Protein AF-A0A835GVY8-F1 (afdb_monomer)

Secondary structure (DSSP, 8-state):
------------------------------------HHHHHHHHHT-TTSTTTTHHHHHHHHHHHHHHHHHHHHHHHHHHHHHHHHHHHHHHHHHHHHHHHTSS--HHHHHHHHHHHHHHHHHHHHHHHHHHHIIIIIHHHHHHHHHHH-----

InterPro domains:
  IPR001060 FCH domain [PF00611] (54-128)
  IPR001060 FCH domain [SM00055] (46-134)
  IPR027267 AH/BAR domain superfamily [G3DSA:1.20.1270.60] (31-153)
  IPR027267 AH/BAR domain superfamily [SSF103657] (45-149)
  IPR031160 F-BAR domain [PS51741] (42-154)

Sequence (154 aa):
MTRVKNTRCKGKVHHVLRYFGGAVCECRTAMSHHSDEQALLTVASDSFWEPGNYKRTTRRIDDGHRLCGELQALVQERADIEKTYAKSLRGWAKKWNDLIEKGPEYGTMEAAWKGGMVEAERLSDLHLSVRDRLVNDVMAQIKNWQKDTYHKPN

Structure (mmCIF, N/CA/C/O backbone):
data_AF-A0A835GVY8-F1
#
_entry.id   AF-A0A835GVY8-F1
#
loop_
_atom_site.group_PDB
_atom_site.id
_atom_site.type_symbol
_atom_site.label_atom_id
_atom_site.label_alt_id
_atom_site.label_comp_id
_atom_site.label_asym_id
_atom_site.label_entity_id
_atom_site.label_seq_id
_atom_site.pdbx_PDB_ins_code
_atom_site.Cartn_x
_atom_site.Cartn_y
_atom_site.Cartn_z
_atom_site.occupancy
_atom_site.B_iso_or_equiv
_atom_site.auth_seq_id
_atom_site.auth_comp_id
_atom_site.auth_asym_id
_atom_site.auth_atom_id
_atom_site.pdbx_PDB_model_num
ATOM 1 N N . MET A 1 1 ? -18.651 60.083 27.912 1.00 41.75 1 MET A N 1
ATOM 2 C CA . MET A 1 1 ? -17.640 60.163 26.836 1.00 41.75 1 MET A CA 1
ATOM 3 C C . MET A 1 1 ? -16.919 58.834 26.731 1.00 41.75 1 MET A C 1
ATOM 5 O O . MET A 1 1 ? -16.171 58.436 27.611 1.00 41.75 1 MET A O 1
ATOM 9 N N . THR A 1 2 ? -17.264 58.131 25.667 1.00 39.31 2 THR A N 1
ATOM 10 C CA . THR A 1 2 ? -16.715 56.884 25.149 1.00 39.31 2 THR A CA 1
ATOM 11 C C . THR A 1 2 ? -15.239 57.032 24.780 1.00 39.31 2 THR A C 1
ATOM 13 O O . THR A 1 2 ? -14.863 57.961 24.070 1.00 39.31 2 THR A O 1
ATOM 16 N N . ARG A 1 3 ? -14.396 56.073 25.180 1.00 33.38 3 ARG A N 1
ATOM 17 C CA . ARG A 1 3 ? -13.123 55.822 24.492 1.00 33.38 3 ARG A CA 1
ATOM 18 C C . ARG A 1 3 ? -12.888 54.320 24.399 1.00 33.38 3 ARG A C 1
ATOM 20 O O . ARG A 1 3 ? -12.320 53.687 25.283 1.00 33.38 3 ARG A O 1
ATOM 27 N N . VAL A 1 4 ? -13.413 53.773 23.308 1.00 38.09 4 VAL A N 1
ATOM 28 C CA . VAL A 1 4 ? -13.187 52.414 22.816 1.00 38.09 4 VAL A CA 1
ATOM 29 C C . VAL A 1 4 ? -11.677 52.182 22.725 1.00 38.09 4 VAL A C 1
ATOM 31 O O . VAL A 1 4 ? -10.978 52.889 21.997 1.00 38.09 4 VAL A O 1
ATOM 34 N N . LYS A 1 5 ? -11.153 51.214 23.482 1.00 38.88 5 LYS A N 1
ATOM 35 C CA . LYS A 1 5 ? -9.787 50.724 23.283 1.00 38.88 5 LYS A CA 1
ATOM 36 C C . LYS A 1 5 ? -9.797 49.844 22.036 1.00 38.88 5 LYS A C 1
ATOM 38 O O . LYS A 1 5 ? -10.397 48.778 22.020 1.00 38.88 5 LYS A O 1
ATOM 43 N N . ASN A 1 6 ? -9.156 50.347 20.989 1.00 34.00 6 ASN A N 1
ATOM 44 C CA . ASN A 1 6 ? -8.941 49.677 19.717 1.00 34.00 6 ASN A CA 1
ATOM 45 C C . ASN A 1 6 ? -7.965 48.502 19.909 1.00 34.00 6 ASN A C 1
ATOM 47 O O . ASN A 1 6 ? -6.749 48.675 19.825 1.00 34.00 6 ASN A O 1
ATOM 51 N N . THR A 1 7 ? -8.477 47.311 20.213 1.00 35.34 7 THR A N 1
ATOM 52 C CA . THR A 1 7 ? -7.697 46.074 20.147 1.00 35.34 7 THR A CA 1
ATOM 53 C C . THR A 1 7 ? -7.744 45.551 18.717 1.00 35.34 7 THR A C 1
ATOM 55 O O . THR A 1 7 ? -8.680 44.888 18.280 1.00 35.34 7 THR A O 1
ATOM 58 N N . ARG A 1 8 ? -6.692 45.859 17.957 1.00 33.16 8 ARG A N 1
ATOM 59 C CA . ARG A 1 8 ? -6.428 45.244 16.656 1.00 33.16 8 ARG A CA 1
ATOM 60 C C . ARG A 1 8 ? -6.103 43.763 16.872 1.00 33.16 8 ARG A C 1
ATOM 62 O O . ARG A 1 8 ? -4.936 43.397 16.992 1.00 33.16 8 ARG A O 1
ATOM 69 N N . CYS A 1 9 ? -7.119 42.904 16.901 1.00 29.94 9 CYS A N 1
ATOM 70 C CA . CYS A 1 9 ? -6.938 41.469 16.707 1.00 29.94 9 CYS A CA 1
ATOM 71 C C . CYS A 1 9 ? -6.437 41.250 15.276 1.00 29.94 9 CYS A C 1
ATOM 73 O O . CYS A 1 9 ? -7.215 41.190 14.327 1.00 29.94 9 CYS A O 1
ATOM 75 N N . LYS A 1 10 ? -5.114 41.163 15.093 1.00 33.41 10 LYS A N 1
ATOM 76 C CA . LYS A 1 10 ? -4.544 40.590 13.873 1.00 33.41 10 LYS A CA 1
ATOM 77 C C . LYS A 1 10 ? -4.850 39.095 13.903 1.00 33.41 10 LYS A C 1
ATOM 79 O O . LYS A 1 10 ? -4.095 38.318 14.480 1.00 33.41 10 LYS A O 1
ATOM 84 N N . GLY A 1 11 ? -5.982 38.713 13.315 1.00 30.25 11 GLY A N 1
ATOM 85 C CA . GLY A 1 11 ? -6.271 37.325 12.996 1.00 30.25 11 GLY A CA 1
ATOM 86 C C . GLY A 1 11 ? -5.124 36.769 12.157 1.00 30.25 11 GLY A C 1
ATOM 87 O O . GLY A 1 11 ? -4.838 37.270 11.071 1.00 30.25 11 GLY A O 1
ATOM 88 N N . LYS A 1 12 ? -4.429 35.759 12.681 1.00 34.16 12 LYS A N 1
ATOM 89 C CA . LYS A 1 12 ? -3.584 34.897 11.859 1.00 34.16 12 LYS A CA 1
ATOM 90 C C . LYS A 1 12 ? -4.535 34.049 11.027 1.00 34.16 12 LYS A C 1
ATOM 92 O O . LYS A 1 12 ? -5.061 33.051 11.507 1.00 34.16 12 LYS A O 1
ATOM 97 N N . VAL A 1 13 ? -4.784 34.478 9.795 1.00 34.94 13 VAL A N 1
ATOM 98 C CA . VAL A 1 13 ? -5.373 33.610 8.779 1.00 34.94 13 VAL A CA 1
ATOM 99 C C . VAL A 1 13 ? -4.351 32.504 8.531 1.00 34.94 13 VAL A C 1
ATOM 101 O O . VAL A 1 13 ? -3.260 32.749 8.019 1.00 34.94 13 VAL A O 1
ATOM 104 N N . HIS A 1 14 ? -4.678 31.301 8.994 1.00 31.14 14 HIS A N 1
ATOM 105 C CA . HIS A 1 14 ? -3.945 30.087 8.681 1.00 31.14 14 HIS A CA 1
ATOM 106 C C . HIS A 1 14 ? -3.973 29.890 7.163 1.00 31.14 14 HIS A C 1
ATOM 108 O O . HIS A 1 14 ? -4.992 29.504 6.599 1.00 31.14 14 HIS A O 1
ATOM 114 N N . HIS A 1 15 ? -2.849 30.146 6.497 1.00 30.91 15 HIS A N 1
ATOM 115 C CA . HIS A 1 15 ? -2.653 29.789 5.097 1.00 30.91 15 HIS A CA 1
ATOM 116 C C . HIS A 1 15 ? -2.280 28.299 5.013 1.00 30.91 15 HIS A C 1
ATOM 118 O O . HIS A 1 15 ? -1.154 27.932 4.686 1.00 30.91 15 HIS A O 1
ATOM 124 N N . VAL A 1 16 ? -3.221 27.420 5.365 1.00 38.62 16 VAL A N 1
ATOM 125 C CA . VAL A 1 16 ? -3.134 25.987 5.062 1.00 38.62 16 VAL A CA 1
ATOM 126 C C . VAL A 1 16 ? -3.595 25.821 3.622 1.00 38.62 16 VAL A C 1
ATOM 128 O O . VAL A 1 16 ? -4.779 25.667 3.376 1.00 38.62 16 VAL A O 1
ATOM 131 N N . LEU A 1 17 ? -2.661 25.958 2.680 1.00 33.97 17 LEU A N 1
ATOM 132 C CA . LEU A 1 17 ? -2.678 25.315 1.358 1.00 33.97 17 LEU A CA 1
ATOM 133 C C . LEU A 1 17 ? -1.386 25.710 0.626 1.00 33.97 17 LEU A C 1
ATOM 135 O O . LEU A 1 17 ? -1.354 26.668 -0.140 1.00 33.97 17 LEU A O 1
ATOM 139 N N . ARG A 1 18 ? -0.283 25.018 0.922 1.00 36.66 18 ARG A N 1
ATOM 140 C CA . ARG A 1 18 ? 0.923 24.983 0.074 1.00 36.66 18 ARG A CA 1
ATOM 141 C C . ARG A 1 18 ? 1.633 23.645 0.261 1.00 36.66 18 ARG A C 1
ATOM 143 O O . ARG A 1 18 ? 2.734 23.577 0.784 1.00 36.66 18 ARG A O 1
ATOM 150 N N . TYR A 1 19 ? 0.962 22.580 -0.144 1.00 38.28 19 TYR A N 1
ATOM 151 C CA . TYR A 1 19 ? 1.597 21.323 -0.523 1.00 38.28 19 TYR A CA 1
ATOM 152 C C . TYR A 1 19 ? 0.995 20.944 -1.878 1.00 38.28 19 TYR A C 1
ATOM 154 O O . TYR A 1 19 ? -0.181 21.221 -2.092 1.00 38.28 19 TYR A O 1
ATOM 162 N N . PHE A 1 20 ? 1.819 20.389 -2.771 1.00 38.84 20 PHE A N 1
ATOM 163 C CA . PHE A 1 20 ? 1.652 20.249 -4.233 1.00 38.84 20 PHE A CA 1
ATOM 164 C C . PHE A 1 20 ? 2.263 21.372 -5.088 1.00 38.84 20 PHE A C 1
ATOM 166 O O . PHE A 1 20 ? 1.601 22.020 -5.888 1.00 38.84 20 PHE A O 1
ATOM 173 N N . GLY A 1 21 ? 3.579 21.551 -4.953 1.00 38.03 21 GLY A N 1
ATOM 174 C CA . GLY A 1 21 ? 4.442 22.053 -6.027 1.00 38.03 21 GLY A CA 1
ATOM 175 C C . GLY A 1 21 ? 5.306 20.909 -6.555 1.00 38.03 21 GLY A C 1
ATOM 176 O O . GLY A 1 21 ? 6.511 20.903 -6.333 1.00 38.03 21 GLY A O 1
ATOM 177 N N . GLY A 1 22 ? 4.678 19.894 -7.151 1.00 34.03 22 GLY A N 1
ATOM 178 C CA . GLY A 1 22 ? 5.382 18.871 -7.923 1.00 34.03 22 GLY A CA 1
ATOM 179 C C . GLY A 1 22 ? 5.579 19.391 -9.341 1.00 34.03 22 GLY A C 1
ATOM 180 O O . GLY A 1 22 ? 4.629 19.899 -9.934 1.00 34.03 22 GLY A O 1
ATOM 181 N N . ALA A 1 23 ? 6.803 19.309 -9.858 1.00 40.62 23 ALA A N 1
ATOM 182 C CA . ALA A 1 23 ? 7.100 19.617 -1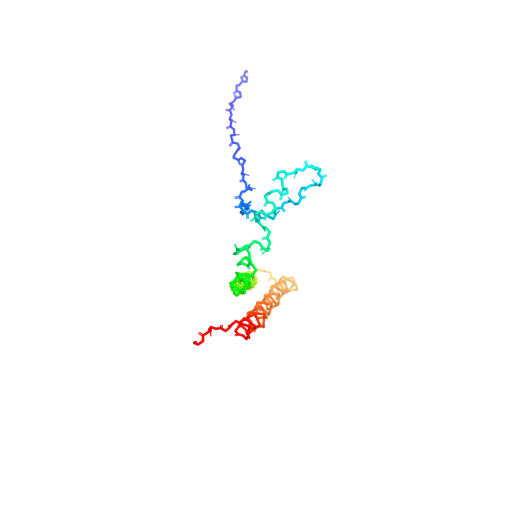1.248 1.00 40.62 23 ALA A CA 1
ATOM 183 C C . ALA A 1 23 ? 6.177 18.784 -12.146 1.00 40.62 23 ALA A C 1
ATOM 185 O O . ALA A 1 23 ? 6.257 17.556 -12.176 1.00 40.62 23 ALA A O 1
ATOM 186 N N . VAL A 1 24 ? 5.261 19.462 -12.832 1.00 38.47 24 VAL A N 1
ATOM 187 C CA . VAL A 1 24 ? 4.456 18.866 -13.889 1.00 38.47 24 VAL A CA 1
ATOM 188 C C . VAL A 1 24 ? 5.440 18.390 -14.951 1.00 38.47 24 VAL A C 1
ATOM 190 O O . VAL A 1 24 ? 6.244 19.174 -15.452 1.00 38.47 24 VAL A O 1
ATOM 193 N N . CYS A 1 25 ? 5.416 17.092 -15.249 1.00 34.16 25 CYS A N 1
ATOM 194 C CA . CYS A 1 25 ? 6.053 16.563 -16.443 1.00 34.16 25 CYS A CA 1
ATOM 195 C C . CYS A 1 25 ? 5.440 17.311 -17.629 1.00 34.16 25 CYS A C 1
ATOM 197 O O . CYS A 1 25 ? 4.247 17.175 -17.904 1.00 34.16 25 CYS A O 1
ATOM 199 N N . GLU A 1 26 ? 6.227 18.170 -18.264 1.00 34.72 26 GLU A N 1
ATOM 200 C CA . GLU A 1 26 ? 5.792 18.986 -19.387 1.00 34.72 26 GLU A CA 1
ATOM 201 C C . GLU A 1 26 ? 5.675 18.069 -20.614 1.00 34.72 26 GLU A C 1
ATOM 203 O O . GLU A 1 26 ? 6.563 17.974 -21.461 1.00 34.72 26 GLU A O 1
ATOM 208 N N . CYS A 1 27 ? 4.577 17.310 -20.680 1.00 37.00 27 CYS A N 1
ATOM 209 C CA . CYS A 1 27 ? 4.126 16.685 -21.912 1.00 37.00 27 CYS A CA 1
ATOM 210 C C . CYS A 1 27 ? 3.829 17.816 -22.896 1.00 37.00 27 CYS A C 1
ATOM 212 O O . CYS A 1 27 ? 2.776 18.444 -22.850 1.00 37.00 27 CYS A O 1
ATOM 214 N N . ARG A 1 28 ? 4.825 18.089 -23.739 1.00 40.62 28 ARG A N 1
ATOM 215 C CA . ARG A 1 28 ? 4.839 19.064 -24.825 1.00 40.62 28 ARG A CA 1
ATOM 216 C C . ARG A 1 28 ? 3.488 19.088 -25.546 1.00 40.62 28 ARG A C 1
ATOM 218 O O . ARG A 1 28 ? 3.147 18.161 -26.279 1.00 40.62 28 ARG A O 1
ATOM 225 N N . THR A 1 29 ? 2.732 20.154 -25.316 1.00 38.94 29 THR A N 1
ATOM 226 C CA . THR A 1 29 ? 1.498 20.484 -26.024 1.00 38.94 29 THR A CA 1
ATOM 227 C C . THR A 1 29 ? 1.773 20.484 -27.526 1.00 38.94 29 THR A C 1
ATOM 229 O O . THR A 1 29 ? 2.589 21.267 -28.012 1.00 38.94 29 THR A O 1
ATOM 232 N N . ALA A 1 30 ? 1.106 19.598 -28.265 1.00 49.25 30 ALA A N 1
ATOM 233 C CA . ALA A 1 30 ? 1.023 19.687 -29.714 1.00 49.25 30 ALA A CA 1
ATOM 234 C C . ALA A 1 30 ? 0.260 20.975 -30.058 1.00 49.25 30 ALA A C 1
ATOM 236 O O . ALA A 1 30 ? -0.944 21.073 -29.828 1.00 49.25 30 ALA A O 1
ATOM 237 N N . MET A 1 31 ? 0.983 21.985 -30.535 1.00 43.56 31 MET A N 1
ATOM 238 C CA . MET A 1 31 ? 0.405 23.233 -31.020 1.00 43.56 31 MET A CA 1
ATOM 239 C C . MET A 1 31 ? 0.042 23.091 -32.501 1.00 43.56 31 MET A C 1
ATOM 241 O O . MET A 1 31 ? 0.751 22.468 -33.287 1.00 43.56 31 MET A O 1
ATOM 245 N N . SER A 1 32 ? -1.114 23.656 -32.823 1.00 43.91 32 SER A N 1
ATOM 246 C CA . SER A 1 32 ? -1.850 23.637 -34.084 1.00 43.91 32 SER A CA 1
ATOM 247 C C . SER A 1 32 ? -1.044 23.968 -35.344 1.00 43.91 32 SER A C 1
ATOM 249 O O . SER A 1 32 ? -0.223 24.880 -35.354 1.00 43.91 32 SER A O 1
ATOM 251 N N . HIS A 1 33 ? -1.412 23.294 -36.437 1.00 48.47 33 HIS A N 1
ATOM 252 C CA . HIS A 1 33 ? -1.082 23.635 -37.821 1.00 48.47 33 HIS A CA 1
ATOM 253 C C . HIS A 1 33 ? -1.391 25.112 -38.143 1.00 48.47 33 HIS A C 1
ATOM 255 O O . HIS A 1 33 ? -2.561 25.470 -38.253 1.00 48.47 33 HIS A O 1
ATOM 261 N N . HIS A 1 34 ? -0.360 25.930 -38.381 1.00 43.56 34 HIS A N 1
ATOM 262 C CA . HIS A 1 34 ? -0.375 26.962 -39.425 1.00 43.56 34 HIS A CA 1
ATOM 263 C C . HIS A 1 34 ? 1.066 27.404 -39.760 1.00 43.56 34 HIS A C 1
ATOM 265 O O . HIS A 1 34 ? 1.675 28.161 -39.021 1.00 43.56 34 HIS A O 1
ATOM 271 N N . SER A 1 35 ? 1.579 26.894 -40.883 1.00 54.81 35 SER A N 1
ATOM 272 C CA . SER A 1 35 ? 2.735 27.354 -41.676 1.00 54.81 35 SER A CA 1
ATOM 273 C C . SER A 1 35 ? 3.992 27.861 -40.950 1.00 54.81 35 SER A C 1
ATOM 275 O O . SER A 1 35 ? 4.186 29.064 -40.838 1.00 54.81 35 SER A O 1
ATOM 277 N N . ASP A 1 36 ? 4.920 26.948 -40.646 1.00 46.47 36 ASP A N 1
ATOM 278 C CA . ASP A 1 36 ? 6.314 27.281 -40.332 1.00 46.47 36 ASP A CA 1
ATOM 279 C C . ASP A 1 36 ? 7.259 26.414 -41.187 1.00 46.47 36 ASP A C 1
ATOM 281 O O . ASP A 1 36 ? 7.597 25.286 -40.825 1.00 46.47 36 ASP A O 1
ATOM 285 N N . GLU A 1 37 ? 7.752 26.939 -42.313 1.00 53.50 37 GLU A N 1
ATOM 286 C CA . GLU A 1 37 ? 8.912 26.361 -43.029 1.00 53.50 37 GLU A CA 1
ATOM 287 C C . GLU A 1 37 ? 10.116 26.170 -42.078 1.00 53.50 37 GLU A C 1
ATOM 289 O O . GLU A 1 37 ? 10.913 25.243 -42.211 1.00 53.50 37 GLU A O 1
ATOM 294 N N . GLN A 1 38 ? 10.200 27.002 -41.038 1.00 51.34 38 GLN A N 1
ATOM 295 C CA . GLN A 1 38 ? 11.224 26.938 -40.001 1.00 51.34 38 GLN A CA 1
ATOM 296 C C . GLN A 1 38 ? 10.999 25.795 -38.990 1.00 51.34 38 GLN A C 1
ATOM 298 O O . GLN A 1 38 ? 11.975 25.247 -38.470 1.00 51.34 38 GLN A O 1
ATOM 303 N N . ALA A 1 39 ? 9.744 25.372 -38.775 1.00 53.97 39 ALA A N 1
ATOM 304 C CA . ALA A 1 39 ? 9.403 24.153 -38.038 1.00 53.97 39 ALA A C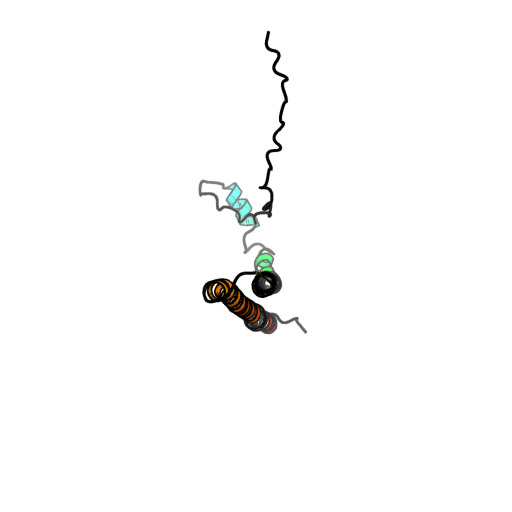A 1
ATOM 305 C C . ALA A 1 39 ? 9.721 22.903 -38.869 1.00 53.97 39 ALA A C 1
ATOM 307 O O . ALA A 1 39 ? 10.179 21.908 -38.322 1.00 53.97 39 ALA A O 1
ATOM 308 N N . LEU A 1 40 ? 9.568 22.963 -40.195 1.00 52.44 40 LEU A N 1
ATOM 309 C CA . LEU A 1 40 ? 9.984 21.889 -41.103 1.00 52.44 40 LEU A CA 1
ATOM 310 C C . LEU A 1 40 ? 11.500 21.644 -41.063 1.00 52.44 40 LEU A C 1
ATOM 312 O O . LEU A 1 40 ? 11.918 20.490 -41.033 1.00 52.44 40 LEU A O 1
ATOM 316 N N . LEU A 1 41 ? 12.321 22.695 -40.969 1.00 53.06 41 LEU A N 1
ATOM 317 C CA . LEU A 1 41 ? 13.779 22.560 -40.820 1.00 53.06 41 LEU A CA 1
ATOM 318 C C . LEU A 1 41 ? 14.203 22.036 -39.436 1.00 53.06 41 LEU A C 1
ATOM 320 O O . LEU A 1 41 ? 15.182 21.300 -39.336 1.00 53.06 41 LEU A O 1
ATOM 324 N N . THR A 1 42 ? 13.456 22.357 -38.372 1.00 54.38 42 THR A N 1
ATOM 325 C CA . THR A 1 42 ? 13.697 21.794 -37.025 1.00 54.38 42 THR A CA 1
ATOM 326 C C . THR A 1 42 ? 13.135 20.379 -36.852 1.00 54.38 42 THR A C 1
ATOM 328 O O . THR A 1 42 ? 13.663 19.602 -36.059 1.00 54.38 42 THR A O 1
ATOM 331 N N . VAL A 1 43 ? 12.098 20.006 -37.606 1.00 54.06 43 VAL A N 1
ATOM 332 C CA . VAL A 1 43 ? 11.584 18.629 -37.704 1.00 54.06 43 VAL A CA 1
ATOM 333 C C . VAL A 1 43 ? 12.500 17.767 -38.575 1.00 54.06 43 VAL A C 1
ATOM 335 O O . VAL A 1 43 ? 12.690 16.593 -38.266 1.00 54.06 43 VAL A O 1
ATOM 338 N N . ALA A 1 44 ? 13.117 18.337 -39.615 1.00 55.31 44 ALA A N 1
ATOM 339 C CA . ALA A 1 44 ? 14.126 17.650 -40.415 1.00 55.31 44 ALA A CA 1
ATOM 340 C C . ALA A 1 44 ? 15.360 17.287 -39.574 1.00 55.31 44 ALA A C 1
ATOM 342 O O . ALA A 1 44 ? 15.855 16.173 -39.692 1.00 55.31 44 ALA A O 1
ATOM 343 N N . SER A 1 45 ? 15.805 18.158 -38.657 1.00 63.00 45 SER A N 1
ATOM 344 C CA . SER A 1 45 ? 16.975 17.883 -37.809 1.00 63.00 45 SER A CA 1
ATOM 345 C C . SER A 1 45 ? 16.722 16.925 -36.629 1.00 63.00 45 SER A C 1
ATOM 347 O O . SER A 1 45 ? 17.665 16.274 -36.182 1.00 63.00 45 SER A O 1
ATOM 349 N N . ASP A 1 46 ? 15.481 16.779 -36.136 1.00 76.94 46 ASP A N 1
ATOM 350 C CA . ASP A 1 46 ? 15.078 15.729 -35.162 1.00 76.94 46 ASP A CA 1
ATOM 351 C C . ASP A 1 46 ? 14.384 14.531 -35.853 1.00 76.94 46 ASP A C 1
ATOM 353 O O . ASP A 1 46 ? 13.743 13.702 -35.200 1.00 76.94 46 ASP A O 1
ATOM 357 N N . SER A 1 47 ? 14.488 14.421 -37.186 1.00 90.25 47 SER A N 1
ATOM 358 C CA . SER A 1 47 ? 13.917 13.305 -37.946 1.00 90.25 47 SER A CA 1
ATOM 359 C C . SER A 1 47 ? 14.606 12.002 -37.558 1.00 90.25 47 SER A C 1
ATOM 361 O O . SER A 1 47 ? 15.830 11.936 -37.456 1.00 90.25 47 SER A O 1
ATOM 363 N N . PHE A 1 48 ? 13.828 10.934 -37.375 1.00 90.56 48 PHE A N 1
ATOM 364 C CA . PHE A 1 48 ? 14.350 9.607 -37.030 1.00 90.56 48 PHE A CA 1
ATOM 365 C C . PHE A 1 48 ? 15.411 9.104 -38.024 1.00 90.56 48 PHE A C 1
ATOM 367 O O . PHE A 1 48 ? 16.331 8.389 -37.625 1.00 90.56 48 PHE A O 1
ATOM 374 N N . TRP A 1 49 ? 15.274 9.482 -39.298 1.00 93.50 49 TRP A N 1
ATOM 375 C CA . TRP A 1 49 ? 16.147 9.037 -40.383 1.00 93.50 49 TRP A CA 1
ATOM 376 C C . TRP A 1 49 ? 17.495 9.762 -40.431 1.00 93.50 49 TRP A C 1
ATOM 378 O O . TRP A 1 49 ? 18.391 9.297 -41.133 1.00 93.50 49 TRP A O 1
ATOM 388 N N . GLU A 1 50 ? 17.670 10.849 -39.674 1.00 93.88 50 GLU A N 1
ATOM 389 C CA . GLU A 1 50 ? 18.970 11.508 -39.576 1.00 93.88 50 GLU A CA 1
ATOM 390 C C . GLU A 1 50 ? 19.966 10.647 -38.781 1.00 93.88 50 GLU A C 1
ATOM 392 O O . GLU A 1 50 ? 19.597 10.012 -37.778 1.00 93.88 50 GLU A O 1
ATOM 397 N N . PRO A 1 51 ? 21.249 10.616 -39.187 1.00 92.62 51 PRO A N 1
ATOM 398 C CA . PRO A 1 51 ? 22.266 9.829 -38.509 1.00 92.62 51 PRO A CA 1
ATOM 399 C C . PRO A 1 51 ? 22.313 10.095 -36.997 1.00 92.62 51 PRO A C 1
ATOM 401 O O . PRO A 1 51 ? 22.634 11.185 -36.535 1.00 92.62 51 PRO A O 1
ATOM 404 N N . GLY A 1 52 ? 22.032 9.057 -36.205 1.00 91.12 52 GLY A N 1
ATOM 405 C CA . GLY A 1 52 ? 22.102 9.103 -34.742 1.00 91.12 52 GLY A CA 1
ATOM 406 C C . GLY A 1 52 ? 20.781 9.390 -34.021 1.00 91.12 52 GLY A C 1
ATOM 407 O O . GLY A 1 52 ? 20.704 9.105 -32.825 1.00 91.12 52 GLY A O 1
ATOM 408 N N . ASN A 1 53 ? 19.725 9.834 -34.707 1.00 94.38 53 ASN A N 1
ATOM 409 C CA . ASN A 1 53 ? 18.436 10.127 -34.063 1.00 94.38 53 ASN A CA 1
ATOM 410 C C . ASN A 1 53 ? 17.660 8.862 -33.644 1.00 94.38 53 ASN A C 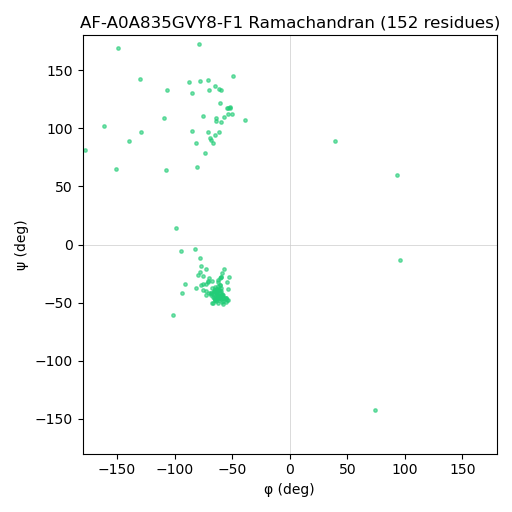1
ATOM 412 O O . ASN A 1 53 ? 16.891 8.891 -32.677 1.00 94.38 53 ASN A O 1
ATOM 416 N N . TYR A 1 54 ? 17.952 7.701 -34.247 1.00 94.19 54 TYR A N 1
ATOM 417 C CA . TYR A 1 54 ? 17.444 6.396 -33.793 1.00 94.19 54 TYR A CA 1
ATOM 418 C C . TYR A 1 54 ? 17.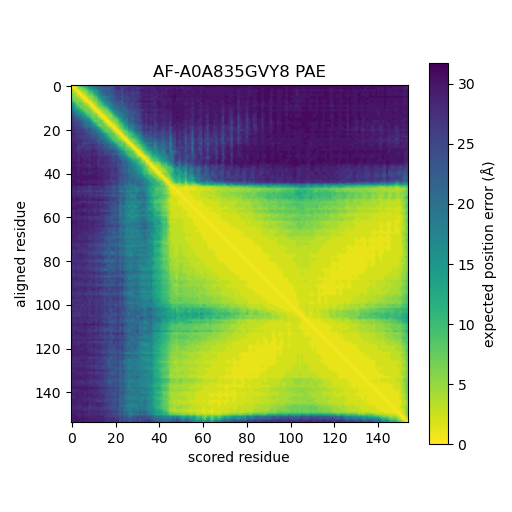812 6.066 -32.335 1.00 94.19 54 TYR A C 1
ATOM 420 O O . TYR A 1 54 ? 17.135 5.253 -31.699 1.00 94.19 54 TYR A O 1
ATOM 428 N N . LYS A 1 55 ? 18.851 6.710 -31.775 1.00 94.75 55 LYS A N 1
ATOM 429 C CA . LYS A 1 55 ? 19.295 6.504 -30.388 1.00 94.75 55 LYS A CA 1
ATOM 430 C C . LYS A 1 55 ? 18.206 6.830 -29.365 1.00 94.75 55 LYS A C 1
ATOM 432 O O . LYS A 1 55 ? 18.177 6.221 -28.298 1.00 94.75 55 LYS A O 1
ATOM 437 N N . ARG A 1 56 ? 17.275 7.745 -29.682 1.00 93.19 56 ARG A N 1
ATOM 438 C CA . ARG A 1 56 ? 16.093 7.999 -28.836 1.00 93.19 56 ARG A CA 1
ATOM 439 C C . ARG A 1 56 ? 15.264 6.722 -28.677 1.00 93.19 56 ARG A C 1
ATOM 441 O O . ARG A 1 56 ? 14.825 6.414 -27.575 1.00 93.19 56 ARG A O 1
ATOM 448 N N . THR A 1 57 ? 15.077 5.966 -29.758 1.00 95.19 57 THR A N 1
ATOM 449 C CA . THR A 1 57 ? 14.322 4.709 -29.741 1.00 95.19 57 THR A CA 1
ATOM 450 C C . THR A 1 57 ? 15.068 3.613 -28.990 1.00 95.19 57 THR A C 1
ATOM 452 O O . THR A 1 57 ? 14.444 2.915 -28.198 1.00 95.19 57 THR A O 1
ATOM 455 N N . THR A 1 58 ? 16.386 3.481 -29.164 1.00 95.38 58 THR A N 1
ATOM 456 C CA . THR A 1 58 ? 17.161 2.465 -28.427 1.00 95.38 58 THR A CA 1
ATOM 457 C C . THR A 1 58 ? 17.220 2.765 -26.929 1.00 95.38 58 THR A C 1
ATOM 459 O O . THR A 1 58 ? 17.076 1.852 -26.125 1.00 95.38 58 THR A O 1
ATOM 462 N N . ARG A 1 59 ? 17.317 4.044 -26.537 1.00 95.69 59 ARG A N 1
ATOM 463 C CA . ARG A 1 59 ? 17.286 4.476 -25.128 1.00 95.69 59 ARG A CA 1
ATOM 464 C C . ARG A 1 59 ? 15.987 4.095 -24.404 1.00 95.69 59 ARG A C 1
ATOM 466 O O . ARG A 1 59 ? 16.015 3.858 -23.201 1.00 95.69 59 ARG A O 1
ATOM 473 N N . ARG A 1 60 ? 14.857 3.966 -25.116 1.00 95.94 60 ARG A N 1
ATOM 474 C CA . ARG A 1 60 ? 13.582 3.522 -24.515 1.00 95.94 60 ARG A CA 1
ATOM 475 C C . ARG A 1 60 ? 13.679 2.142 -23.863 1.00 95.94 60 ARG A C 1
ATOM 477 O O . ARG A 1 60 ? 12.883 1.848 -22.978 1.00 95.94 60 ARG A O 1
ATOM 484 N N . ILE A 1 61 ? 14.618 1.303 -24.301 1.00 95.50 61 ILE A N 1
ATOM 485 C CA . ILE A 1 61 ? 14.860 -0.013 -23.704 1.00 95.50 61 ILE A CA 1
ATOM 486 C C . ILE A 1 61 ? 15.420 0.167 -22.286 1.00 95.50 61 ILE A C 1
ATOM 488 O O . ILE A 1 61 ? 14.847 -0.368 -21.337 1.00 95.50 61 ILE A O 1
ATOM 492 N N . ASP A 1 62 ? 16.459 0.994 -22.130 1.00 94.06 62 ASP A N 1
ATOM 493 C CA . ASP A 1 62 ? 17.055 1.322 -20.827 1.00 94.06 62 ASP A CA 1
ATOM 494 C C . ASP A 1 62 ? 16.057 2.050 -19.914 1.00 94.06 62 ASP A C 1
ATOM 496 O O . ASP A 1 62 ? 15.924 1.730 -18.727 1.00 94.06 62 ASP A O 1
ATOM 500 N N . ASP A 1 63 ? 15.304 3.002 -20.477 1.00 96.62 63 ASP A N 1
ATOM 501 C CA . ASP A 1 63 ? 14.265 3.726 -19.745 1.00 96.62 63 ASP A CA 1
ATOM 502 C C . ASP A 1 63 ? 13.146 2.783 -19.282 1.00 96.62 63 ASP A C 1
ATOM 504 O O . ASP A 1 63 ? 12.662 2.927 -18.163 1.00 96.62 63 ASP A O 1
ATOM 508 N N . GLY A 1 64 ? 12.760 1.788 -20.086 1.00 96.88 64 GLY A N 1
ATOM 509 C CA . GLY A 1 64 ? 11.764 0.785 -19.705 1.00 96.88 64 GLY A CA 1
ATOM 510 C C . GLY A 1 64 ? 12.202 -0.047 -18.496 1.00 96.88 64 GLY A C 1
ATOM 511 O O . GLY A 1 64 ? 11.439 -0.187 -17.539 1.00 96.88 64 GLY A O 1
ATOM 512 N N . HIS A 1 65 ? 13.461 -0.500 -18.474 1.00 96.50 65 HIS A N 1
ATOM 513 C CA . HIS A 1 65 ? 14.018 -1.185 -17.305 1.00 96.50 65 HIS A CA 1
ATOM 514 C C . HIS A 1 65 ? 13.980 -0.285 -16.062 1.00 96.50 65 HIS A C 1
ATOM 516 O O . HIS A 1 65 ? 13.606 -0.732 -14.978 1.00 96.50 65 HIS A O 1
ATOM 522 N N . ARG A 1 66 ? 14.346 0.995 -16.203 1.00 97.31 66 ARG A N 1
ATOM 523 C CA . ARG A 1 66 ? 14.309 1.979 -15.111 1.00 97.31 66 ARG A CA 1
ATOM 524 C C . ARG A 1 66 ? 12.883 2.221 -14.598 1.00 97.31 66 ARG A C 1
ATOM 526 O O . ARG A 1 66 ? 12.674 2.239 -13.386 1.00 97.31 66 ARG A O 1
ATOM 533 N N . LEU A 1 67 ? 11.908 2.348 -15.500 1.00 98.31 67 LEU A N 1
ATOM 534 C CA . LEU A 1 67 ? 10.494 2.579 -15.180 1.00 98.31 67 LEU A CA 1
ATOM 535 C C . LEU A 1 67 ? 9.875 1.427 -14.378 1.00 98.31 67 LEU A C 1
ATOM 537 O O . LEU A 1 67 ? 9.043 1.676 -13.510 1.00 98.31 67 LEU A O 1
ATOM 541 N N . CYS A 1 68 ? 10.309 0.179 -14.582 1.00 98.00 68 CYS A N 1
ATOM 542 C CA . CYS A 1 68 ? 9.899 -0.929 -13.711 1.00 98.00 68 CYS A CA 1
ATOM 543 C C . CYS A 1 68 ? 10.317 -0.716 -12.252 1.00 98.00 68 CYS A C 1
ATOM 545 O O . CYS A 1 68 ? 9.587 -1.116 -11.347 1.00 98.00 68 CYS A O 1
ATOM 547 N N . GLY A 1 69 ? 11.477 -0.100 -12.012 1.00 97.56 69 GLY A N 1
ATOM 548 C CA . GLY A 1 69 ? 11.922 0.268 -10.668 1.00 97.56 69 GLY A CA 1
ATOM 549 C C . GLY A 1 69 ? 11.068 1.381 -10.058 1.00 97.56 69 GLY A C 1
ATOM 550 O O . GLY A 1 69 ? 10.678 1.291 -8.897 1.00 97.56 69 GLY A O 1
ATOM 551 N N . GLU A 1 70 ? 10.713 2.396 -10.849 1.00 98.44 70 GLU A N 1
ATOM 552 C CA . GLU A 1 70 ? 9.819 3.475 -10.401 1.00 98.44 70 GLU A CA 1
ATOM 553 C C . GLU A 1 70 ? 8.406 2.961 -10.097 1.00 98.44 70 GLU A C 1
ATOM 555 O O . GLU A 1 70 ? 7.818 3.327 -9.082 1.00 98.44 70 GLU A O 1
ATOM 560 N N . LEU A 1 71 ? 7.881 2.050 -10.920 1.00 98.50 71 LEU A N 1
ATOM 561 C CA . LEU A 1 71 ? 6.589 1.412 -10.674 1.00 98.50 71 LEU A CA 1
ATOM 562 C C . LEU A 1 71 ? 6.604 0.578 -9.386 1.00 98.50 71 LEU A C 1
ATOM 564 O O . LEU A 1 71 ? 5.642 0.612 -8.622 1.00 98.50 71 LEU A O 1
ATOM 568 N N . GLN A 1 72 ? 7.697 -0.139 -9.114 1.00 98.44 72 GLN A N 1
ATOM 569 C CA . GLN A 1 72 ? 7.870 -0.848 -7.843 1.00 98.44 72 GLN A CA 1
ATOM 570 C C . GLN A 1 72 ? 7.857 0.115 -6.649 1.00 98.44 72 GLN A C 1
ATOM 572 O O . GLN A 1 72 ? 7.188 -0.157 -5.653 1.00 98.44 72 GLN A O 1
ATOM 577 N N . ALA A 1 73 ? 8.554 1.251 -6.746 1.00 98.44 73 ALA A N 1
ATOM 578 C CA . ALA A 1 73 ? 8.544 2.268 -5.695 1.00 98.44 73 ALA A CA 1
ATOM 579 C C . ALA A 1 73 ? 7.128 2.818 -5.453 1.00 98.44 73 ALA A C 1
ATOM 581 O O . ALA A 1 73 ? 6.672 2.848 -4.314 1.00 98.44 73 ALA A O 1
ATOM 582 N N . LEU A 1 74 ? 6.390 3.133 -6.521 1.00 98.62 74 LEU A N 1
ATOM 583 C CA . LEU A 1 74 ? 5.001 3.593 -6.443 1.00 98.62 74 LEU A CA 1
ATOM 584 C C . LEU A 1 74 ? 4.094 2.582 -5.726 1.00 98.62 74 LEU A C 1
ATOM 586 O O . LEU A 1 74 ? 3.303 2.951 -4.855 1.00 98.62 74 LEU A O 1
ATOM 590 N N . VAL A 1 75 ? 4.198 1.296 -6.073 1.00 98.69 75 VAL A N 1
ATOM 591 C CA . VAL A 1 75 ? 3.400 0.239 -5.431 1.00 98.69 75 VAL A CA 1
ATOM 592 C C . VAL A 1 75 ? 3.778 0.086 -3.956 1.00 98.69 75 VAL A C 1
ATOM 594 O O . VAL A 1 75 ? 2.892 -0.078 -3.114 1.00 98.69 75 VAL A O 1
ATOM 597 N N . GLN A 1 76 ? 5.069 0.181 -3.628 1.00 98.56 76 GLN A N 1
ATOM 598 C CA . GLN A 1 76 ? 5.554 0.124 -2.251 1.00 98.56 76 GLN A CA 1
ATOM 599 C C . GLN A 1 76 ? 5.026 1.297 -1.411 1.00 98.56 76 GLN A C 1
ATOM 601 O O . GLN A 1 76 ? 4.497 1.077 -0.323 1.00 98.56 76 GLN A O 1
ATOM 606 N N . GLU A 1 77 ? 5.083 2.522 -1.933 1.00 98.75 77 GLU A N 1
ATOM 607 C CA . GLU A 1 77 ? 4.526 3.703 -1.266 1.00 98.75 77 GLU A CA 1
ATOM 608 C C . GLU A 1 77 ? 3.028 3.533 -0.994 1.00 98.75 77 GLU A C 1
ATOM 610 O O . GLU A 1 77 ? 2.552 3.798 0.114 1.00 98.75 77 GLU A O 1
ATOM 615 N N . ARG A 1 78 ? 2.274 3.007 -1.970 1.00 98.75 78 ARG A N 1
ATOM 616 C CA . ARG A 1 78 ? 0.853 2.705 -1.773 1.00 98.75 78 ARG A CA 1
ATOM 617 C C . ARG A 1 78 ? 0.642 1.659 -0.678 1.00 98.75 78 ARG A C 1
ATOM 619 O O . ARG A 1 78 ? -0.219 1.850 0.177 1.00 98.75 78 ARG A O 1
ATOM 626 N N . ALA A 1 79 ? 1.423 0.583 -0.675 1.00 98.75 79 ALA A N 1
ATOM 627 C CA . ALA A 1 79 ? 1.359 -0.462 0.343 1.00 98.75 79 ALA A CA 1
ATOM 628 C C . ALA A 1 79 ? 1.630 0.085 1.762 1.00 98.75 79 ALA A C 1
ATOM 630 O O . ALA A 1 79 ? 0.970 -0.316 2.725 1.00 98.75 79 ALA A O 1
ATOM 631 N N . ASP A 1 80 ? 2.551 1.040 1.902 1.00 98.75 80 ASP A N 1
ATOM 632 C CA . ASP A 1 80 ? 2.866 1.667 3.188 1.00 98.75 80 ASP A CA 1
ATOM 633 C C . ASP A 1 80 ? 1.752 2.597 3.698 1.00 98.75 80 ASP A C 1
ATOM 635 O O . ASP A 1 80 ? 1.511 2.660 4.912 1.00 98.75 80 ASP A O 1
ATOM 639 N N . ILE A 1 81 ? 1.008 3.251 2.799 1.00 98.81 81 ILE A N 1
ATOM 640 C CA . ILE A 1 81 ? -0.205 4.008 3.154 1.00 98.81 81 ILE A CA 1
ATOM 641 C C . ILE A 1 81 ? -1.259 3.068 3.753 1.00 98.81 81 ILE A C 1
ATOM 643 O O . ILE A 1 81 ? -1.755 3.325 4.854 1.00 98.81 81 ILE A O 1
ATOM 647 N N . GLU A 1 82 ? -1.547 1.951 3.079 1.00 98.88 82 GLU A N 1
ATOM 648 C CA . GLU A 1 82 ? -2.520 0.947 3.541 1.00 98.88 82 GLU A CA 1
ATOM 649 C C . GLU A 1 82 ? -2.143 0.407 4.933 1.00 98.88 82 GLU A C 1
ATOM 651 O O . GLU A 1 82 ? -2.959 0.383 5.859 1.00 98.88 82 GLU A O 1
ATOM 656 N N . LYS A 1 83 ? -0.863 0.059 5.124 1.00 98.81 83 LYS A N 1
ATOM 657 C CA . LYS A 1 83 ? -0.319 -0.399 6.413 1.00 98.81 83 LYS A CA 1
ATOM 658 C C . LYS A 1 83 ? -0.505 0.634 7.524 1.00 98.81 83 LYS A C 1
ATOM 660 O O . LYS A 1 83 ? -0.837 0.283 8.660 1.00 98.81 83 LYS A O 1
ATOM 665 N N . THR A 1 84 ? -0.237 1.901 7.220 1.00 98.81 84 THR A N 1
ATOM 666 C CA . THR A 1 84 ? -0.297 2.995 8.196 1.00 98.81 84 THR A CA 1
ATOM 667 C C . THR A 1 84 ? -1.729 3.258 8.640 1.00 98.81 84 THR A C 1
ATOM 669 O O . THR A 1 84 ? -1.982 3.428 9.839 1.00 98.81 84 THR A O 1
ATOM 672 N N . TYR A 1 85 ? -2.677 3.228 7.705 1.00 98.81 85 TYR A N 1
ATOM 673 C CA . TYR A 1 85 ? -4.090 3.368 8.030 1.00 98.81 85 TYR A CA 1
ATOM 674 C C . TYR A 1 85 ? -4.590 2.196 8.881 1.00 98.81 85 TYR A C 1
ATOM 676 O O . TYR A 1 85 ? -5.142 2.420 9.960 1.00 98.81 85 TYR A O 1
ATOM 684 N N . ALA A 1 86 ? -4.268 0.957 8.493 1.00 98.75 86 ALA A N 1
ATOM 685 C CA . ALA A 1 86 ? -4.603 -0.233 9.273 1.00 98.75 86 ALA A CA 1
ATOM 686 C C . ALA A 1 86 ? -4.072 -0.160 10.716 1.00 98.75 86 ALA A C 1
ATOM 688 O O . ALA A 1 86 ? -4.808 -0.417 11.674 1.00 98.75 86 ALA A O 1
ATOM 689 N N . LYS A 1 87 ? -2.806 0.242 10.894 1.00 98.69 87 LYS A N 1
ATOM 690 C CA . LYS A 1 87 ? -2.198 0.432 12.220 1.00 98.69 87 LYS A CA 1
ATOM 691 C C . LYS A 1 87 ? -2.937 1.492 13.041 1.00 98.69 87 LYS A C 1
ATOM 693 O O . LYS A 1 87 ? -3.102 1.318 14.248 1.00 98.69 87 LYS A O 1
ATOM 698 N N . SER A 1 88 ? -3.369 2.573 12.397 1.00 98.75 88 SER A N 1
ATOM 699 C CA . SER A 1 88 ? -4.076 3.672 13.059 1.00 98.75 88 SER A CA 1
ATOM 700 C C . SER A 1 88 ? -5.464 3.238 13.529 1.00 98.75 88 SER A C 1
ATOM 702 O O . SER A 1 88 ? -5.806 3.495 14.681 1.00 98.75 88 SER A O 1
ATOM 704 N N . LEU A 1 89 ? -6.209 2.504 12.693 1.00 98.81 89 LEU A N 1
ATOM 705 C CA . LEU A 1 89 ? -7.500 1.908 13.054 1.00 98.81 89 LEU A CA 1
ATOM 706 C C . LEU A 1 89 ? -7.372 0.970 14.256 1.00 98.81 89 LEU A C 1
ATOM 708 O O . LEU A 1 89 ? -8.071 1.145 15.249 1.00 98.81 89 LEU A O 1
ATOM 712 N N . ARG A 1 90 ? -6.422 0.028 14.211 1.00 98.25 90 ARG A N 1
ATOM 713 C CA . ARG A 1 90 ? -6.227 -0.947 15.294 1.00 98.25 90 ARG A CA 1
ATOM 714 C C . ARG A 1 90 ? -5.772 -0.277 16.596 1.00 98.25 90 ARG A C 1
ATOM 716 O O . ARG A 1 90 ? -6.211 -0.655 17.678 1.00 98.25 90 ARG A O 1
ATOM 723 N N . GLY A 1 91 ? -4.916 0.743 16.505 1.00 98.44 91 GLY A N 1
ATOM 724 C CA . GLY A 1 91 ? -4.501 1.537 17.663 1.00 98.44 91 GLY A CA 1
ATOM 725 C C . GLY A 1 91 ? -5.651 2.336 18.282 1.00 98.44 91 GLY A C 1
ATOM 726 O O . GLY A 1 91 ? -5.780 2.378 19.506 1.00 98.44 91 GLY A O 1
ATOM 727 N N . TRP A 1 92 ? -6.498 2.943 17.448 1.00 98.69 92 TRP A N 1
ATOM 728 C CA . TRP A 1 92 ? -7.693 3.666 17.883 1.00 98.69 92 TRP A CA 1
ATOM 729 C C . TRP A 1 92 ? -8.716 2.730 18.536 1.00 98.69 92 TRP A C 1
ATOM 731 O O . TRP A 1 92 ? -9.150 3.017 19.651 1.00 98.69 92 TRP A O 1
ATOM 741 N N . ALA A 1 93 ? -9.013 1.593 17.901 1.00 98.50 93 ALA A N 1
ATOM 742 C CA . ALA A 1 93 ? -9.944 0.589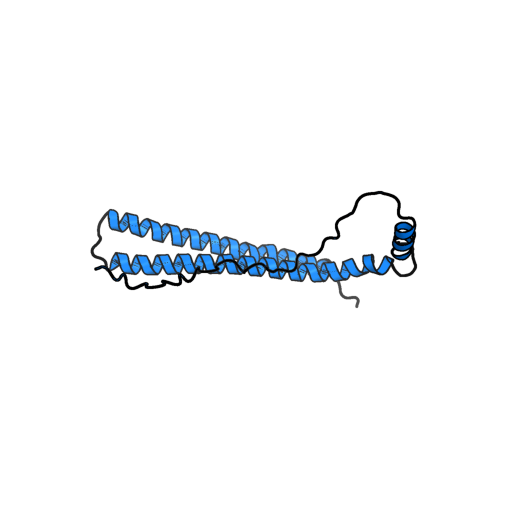 18.408 1.00 98.50 93 ALA A CA 1
ATOM 743 C C . ALA A 1 93 ? -9.523 0.075 19.789 1.00 98.50 93 ALA A C 1
ATOM 745 O O . ALA A 1 93 ? -10.305 0.115 20.737 1.00 98.50 93 ALA A O 1
ATOM 746 N N . LYS A 1 94 ? -8.245 -0.301 19.939 1.00 98.38 94 LYS A N 1
ATOM 747 C CA . LYS A 1 94 ? -7.690 -0.743 21.222 1.00 98.38 94 LYS A CA 1
ATOM 748 C C . LYS A 1 94 ? -7.819 0.326 22.307 1.00 98.38 94 LYS A C 1
ATOM 750 O O . LYS A 1 94 ? -8.306 0.040 23.395 1.00 98.38 94 LYS A O 1
ATOM 755 N N . LYS A 1 95 ? -7.403 1.564 22.010 1.00 98.44 95 LYS A N 1
ATOM 756 C CA . LYS A 1 95 ? -7.464 2.675 22.972 1.00 98.44 95 LYS A CA 1
ATOM 757 C C . LYS A 1 95 ? -8.886 2.881 23.492 1.00 98.44 95 LYS A C 1
ATOM 759 O O . LYS A 1 95 ? -9.068 3.097 24.686 1.00 98.44 95 LYS A O 1
ATOM 764 N N . TRP A 1 96 ? -9.873 2.888 22.602 1.00 98.31 96 TRP A N 1
ATOM 765 C CA . TRP A 1 96 ? -11.253 3.161 22.987 1.00 98.31 96 TRP A CA 1
ATOM 766 C C . TRP A 1 96 ? -11.926 1.966 23.652 1.00 98.31 96 TRP A C 1
ATOM 768 O O . TRP A 1 96 ? -12.649 2.190 24.616 1.00 98.31 96 TRP A O 1
ATOM 778 N N . ASN A 1 97 ? -11.620 0.729 23.252 1.00 97.62 97 ASN A N 1
ATOM 779 C CA . ASN A 1 97 ? -12.037 -0.458 24.004 1.00 97.62 97 ASN A CA 1
ATOM 780 C C . ASN A 1 97 ? -11.566 -0.385 25.466 1.00 97.62 97 ASN A C 1
ATOM 782 O O . ASN A 1 97 ? -12.392 -0.496 26.369 1.00 97.62 97 ASN A O 1
ATOM 786 N N . ASP A 1 98 ? -10.284 -0.081 25.702 1.00 97.50 98 ASP A N 1
ATOM 787 C CA . ASP A 1 98 ? -9.725 0.039 27.058 1.00 97.50 98 ASP A CA 1
ATOM 788 C C . ASP A 1 98 ? -10.410 1.143 27.892 1.00 97.50 98 ASP A C 1
ATOM 790 O O . ASP A 1 98 ? -10.522 1.026 29.115 1.00 97.50 98 ASP A O 1
ATOM 794 N N . LEU A 1 99 ? -10.818 2.246 27.252 1.00 97.75 99 LEU A N 1
ATOM 795 C CA . LEU A 1 99 ? -11.511 3.358 27.914 1.00 97.75 99 LEU A CA 1
ATOM 796 C C . LEU A 1 99 ? -12.973 3.029 28.220 1.00 97.75 99 LEU A C 1
ATOM 798 O O . LEU A 1 99 ? -13.456 3.410 29.283 1.00 97.75 99 LEU A O 1
ATOM 802 N N . ILE A 1 100 ? -13.660 2.335 27.311 1.00 96.88 100 ILE A N 1
ATOM 803 C CA . ILE A 1 100 ? -15.053 1.916 27.493 1.00 96.88 100 ILE A CA 1
ATOM 804 C C . ILE A 1 100 ? -15.140 0.897 28.631 1.00 96.88 100 ILE A C 1
ATOM 806 O O . ILE A 1 100 ? -15.955 1.069 29.526 1.00 96.88 100 ILE A O 1
ATOM 810 N N . GLU A 1 101 ? -14.247 -0.095 28.661 1.00 95.56 101 GLU A N 1
ATOM 811 C CA . GLU A 1 101 ? -14.237 -1.152 29.689 1.00 95.56 101 GLU A CA 1
ATOM 812 C C . GLU A 1 101 ? -14.012 -0.651 31.113 1.00 95.56 101 GLU A C 1
ATOM 814 O O . GLU A 1 101 ? -14.475 -1.259 32.073 1.00 95.56 101 GLU A O 1
ATOM 819 N N . LYS A 1 102 ? -13.273 0.449 31.261 1.00 96.94 102 LYS A N 1
ATOM 820 C CA . LYS A 1 102 ? -13.011 1.086 32.561 1.00 96.94 102 LYS A CA 1
ATOM 821 C C . LYS A 1 102 ? -14.002 2.207 32.867 1.00 96.94 102 LYS A C 1
ATOM 823 O O . LYS A 1 102 ? -13.917 2.818 33.932 1.00 96.94 102 LYS A O 1
ATOM 828 N N . GLY A 1 103 ? -14.863 2.533 31.909 1.00 96.38 103 GLY A N 1
ATOM 829 C CA . GLY A 1 103 ? -15.842 3.598 32.010 1.00 96.38 103 GLY A CA 1
ATOM 830 C C . GLY A 1 103 ? -17.072 3.184 32.819 1.00 96.38 103 GLY A C 1
ATOM 831 O O . GLY A 1 103 ? -17.226 2.026 33.194 1.00 96.38 103 GLY A O 1
ATOM 832 N N . PRO A 1 104 ? -17.968 4.141 33.097 1.00 95.94 104 PRO A N 1
ATOM 833 C CA . PRO A 1 104 ? -19.209 3.880 33.820 1.00 95.94 104 PRO A CA 1
ATOM 834 C C . PRO A 1 104 ? -20.339 3.333 32.928 1.00 95.94 104 PRO A C 1
ATOM 836 O O . PRO A 1 104 ? -21.420 3.069 33.444 1.00 95.94 104 PRO A O 1
ATOM 839 N N . GLU A 1 105 ? -20.130 3.228 31.610 1.00 93.44 105 GLU A N 1
ATOM 840 C CA . GLU A 1 105 ? -21.127 2.736 30.650 1.00 93.44 105 GLU A CA 1
ATOM 841 C C . GLU A 1 105 ? -21.217 1.207 30.710 1.00 93.44 105 GLU A C 1
ATOM 843 O O . GLU A 1 105 ? -20.194 0.539 30.835 1.00 93.44 105 GLU A O 1
ATOM 848 N N . TYR A 1 106 ? -22.426 0.649 30.612 1.00 94.56 106 TYR A N 1
ATOM 849 C CA . TYR A 1 106 ? -22.640 -0.797 30.693 1.00 94.56 106 TYR A CA 1
ATOM 850 C C . TYR A 1 106 ? -23.832 -1.264 29.850 1.00 94.56 106 TYR A C 1
ATOM 852 O O . TYR A 1 106 ? -24.652 -0.483 29.366 1.00 94.56 106 TYR A O 1
ATOM 860 N N . GLY A 1 107 ? -23.958 -2.581 29.690 1.00 96.06 107 GLY A N 1
ATOM 861 C CA . GLY A 1 107 ? -25.118 -3.195 29.049 1.00 96.06 107 GLY A CA 1
ATOM 862 C C . GLY A 1 107 ? -25.131 -3.013 27.529 1.00 96.06 107 GLY A C 1
ATOM 863 O O . GLY A 1 107 ? -24.106 -3.112 26.857 1.00 96.06 107 GLY A O 1
ATOM 864 N N . THR A 1 108 ? -26.313 -2.808 26.949 1.00 97.31 108 THR A N 1
ATOM 865 C CA . THR A 1 108 ? -26.486 -2.817 25.485 1.00 97.31 108 THR A CA 1
ATOM 866 C C . THR A 1 108 ? -25.853 -1.614 24.789 1.00 97.31 108 THR A C 1
ATOM 868 O O . THR A 1 108 ? -25.425 -1.738 23.642 1.00 97.31 108 THR A O 1
ATOM 871 N N . MET A 1 109 ? -25.755 -0.469 25.468 1.00 95.25 109 MET A N 1
ATOM 872 C CA . MET A 1 109 ? -25.107 0.726 24.925 1.00 95.25 109 MET A CA 1
ATOM 873 C C . MET A 1 109 ? -23.583 0.562 24.874 1.00 95.25 109 MET A C 1
ATOM 875 O O . MET A 1 109 ? -22.979 0.842 23.839 1.00 95.25 109 MET A O 1
ATOM 879 N N . GLU A 1 110 ? -22.975 0.010 25.931 1.00 96.38 110 GLU A N 1
ATOM 880 C CA . GLU A 1 110 ? -21.554 -0.369 25.937 1.00 96.38 110 GLU A CA 1
ATOM 881 C C . GLU A 1 110 ? -21.236 -1.309 24.764 1.00 96.38 110 GLU A C 1
ATOM 883 O O . GLU A 1 110 ? -20.298 -1.075 23.997 1.00 96.38 110 GLU A O 1
ATOM 888 N N . ALA A 1 111 ? -22.064 -2.342 24.571 1.00 96.69 111 ALA A N 1
ATOM 889 C CA . ALA A 1 111 ? -21.916 -3.281 23.465 1.00 96.69 111 ALA A CA 1
ATOM 890 C C . ALA A 1 111 ? -22.031 -2.594 22.092 1.00 96.69 111 ALA A C 1
ATOM 892 O O . ALA A 1 111 ? -21.250 -2.895 21.187 1.00 96.69 111 ALA A O 1
ATOM 893 N N . ALA A 1 112 ? -22.961 -1.645 21.934 1.00 96.94 112 ALA A N 1
ATOM 894 C CA . ALA A 1 112 ? -23.111 -0.879 20.699 1.00 96.94 112 ALA A CA 1
ATOM 895 C C . ALA A 1 112 ? -21.860 -0.037 20.392 1.00 96.94 112 ALA A C 1
ATOM 897 O O . ALA A 1 112 ? -21.400 -0.015 19.250 1.00 96.94 112 ALA A O 1
ATOM 898 N N . TRP A 1 113 ? -21.265 0.603 21.403 1.00 96.25 113 TRP A N 1
ATOM 899 C CA . TRP A 1 113 ? -20.034 1.383 21.236 1.00 96.25 113 TRP A CA 1
ATOM 900 C C . TRP A 1 113 ? -18.840 0.499 20.874 1.00 96.25 113 TRP A C 1
ATOM 902 O O . TRP A 1 113 ? -18.112 0.801 19.924 1.00 96.25 113 TRP A O 1
ATOM 912 N N . LYS A 1 114 ? -18.671 -0.632 21.571 1.00 97.31 114 LYS A N 1
ATOM 913 C CA . LYS A 1 114 ? -17.635 -1.626 21.246 1.00 97.31 114 LY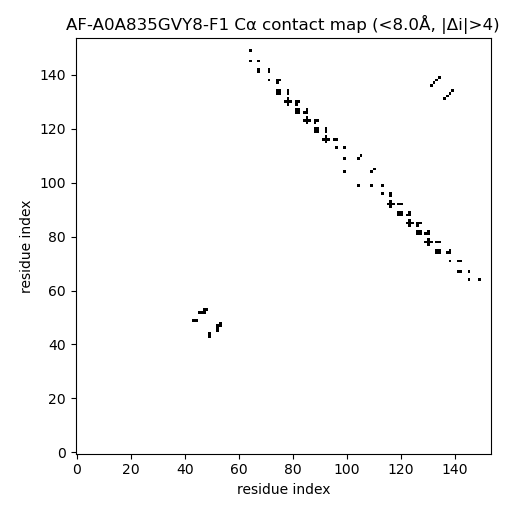S A CA 1
ATOM 914 C C . LYS A 1 114 ? -17.805 -2.204 19.841 1.00 97.31 114 LYS A C 1
ATOM 916 O O . LYS A 1 114 ? -16.811 -2.524 19.193 1.00 97.31 114 LYS A O 1
ATOM 921 N N . GLY A 1 115 ? -19.033 -2.260 19.322 1.00 97.94 115 GLY A N 1
ATOM 922 C CA . GLY A 1 115 ? -19.312 -2.633 17.934 1.00 97.94 115 GLY A CA 1
ATOM 923 C C . GLY A 1 115 ? -18.533 -1.800 16.908 1.00 97.94 115 GLY A C 1
ATOM 924 O O . GLY A 1 115 ? -18.015 -2.361 15.943 1.00 97.94 115 GLY A O 1
ATOM 925 N N . GLY A 1 116 ? -18.360 -0.495 17.147 1.00 97.25 116 GLY A N 1
ATOM 926 C CA . GLY A 1 116 ? -17.537 0.366 16.288 1.00 97.25 116 GLY A CA 1
ATOM 927 C C . GLY A 1 116 ? -16.043 0.026 16.336 1.00 97.25 116 GLY A C 1
ATOM 928 O O . GLY A 1 116 ? -15.342 0.148 15.338 1.00 97.25 116 GLY A O 1
ATOM 929 N N . MET A 1 117 ? -15.543 -0.459 17.475 1.00 97.88 117 MET A N 1
ATOM 930 C CA . MET A 1 117 ? -14.142 -0.878 17.593 1.00 97.88 117 MET A CA 1
ATOM 931 C C . MET A 1 117 ? -13.898 -2.188 16.842 1.00 97.88 117 MET A C 1
ATOM 933 O O . MET A 1 117 ? -12.893 -2.325 16.147 1.00 97.88 117 MET A O 1
ATOM 937 N N . VAL A 1 118 ? -14.849 -3.124 16.923 1.00 98.25 118 VAL A N 1
ATOM 938 C CA . VAL A 1 118 ? -14.818 -4.384 16.164 1.00 98.25 118 VAL A CA 1
ATOM 939 C C . VAL A 1 118 ? -14.857 -4.124 14.655 1.00 98.25 118 VAL A C 1
ATOM 941 O O . VAL A 1 118 ? -14.155 -4.787 13.892 1.00 98.25 118 VAL A O 1
ATOM 944 N N . GLU A 1 119 ? -15.662 -3.159 14.206 1.00 98.50 119 GLU A N 1
ATOM 945 C CA . GLU A 1 119 ? -15.691 -2.736 12.803 1.00 98.50 119 GLU A CA 1
ATOM 946 C C . GLU A 1 119 ? -14.331 -2.185 12.352 1.00 98.50 119 GLU A C 1
ATOM 948 O O . GLU A 1 119 ? -13.788 -2.665 11.354 1.00 98.50 119 GLU A O 1
ATOM 953 N N . ALA A 1 120 ? -13.718 -1.293 13.134 1.00 98.56 120 ALA A N 1
ATOM 954 C CA . ALA A 1 120 ? -12.397 -0.750 12.829 1.00 98.56 120 ALA A CA 1
ATOM 955 C C . ALA A 1 120 ? -11.282 -1.814 12.810 1.00 98.56 120 ALA A C 1
ATOM 957 O O . ALA A 1 120 ? -10.365 -1.727 11.989 1.00 98.56 120 ALA A O 1
ATOM 958 N N . GLU A 1 121 ? -11.341 -2.835 13.672 1.00 98.31 121 GLU A N 1
ATOM 959 C CA . GLU A 1 121 ? -10.405 -3.969 13.636 1.00 98.31 121 GLU A CA 1
ATOM 960 C C . GLU A 1 121 ? -10.551 -4.791 12.351 1.00 98.31 121 GLU A C 1
ATOM 962 O O . GLU A 1 121 ? -9.555 -5.079 11.687 1.00 98.31 121 GLU A O 1
ATOM 967 N N . ARG A 1 122 ? -11.784 -5.094 11.934 1.00 98.62 122 ARG A N 1
ATOM 968 C CA . ARG A 1 122 ? -12.037 -5.811 10.673 1.00 98.62 122 ARG A CA 1
ATOM 969 C C . ARG A 1 122 ? -11.618 -4.996 9.453 1.00 98.62 122 ARG A C 1
ATOM 971 O O . ARG A 1 122 ? -11.051 -5.544 8.509 1.00 98.62 122 ARG A O 1
ATOM 978 N N . LEU A 1 123 ? -11.862 -3.687 9.472 1.00 98.75 123 LEU A N 1
ATOM 979 C CA . LEU A 1 123 ? -11.409 -2.787 8.416 1.00 98.75 123 LEU A CA 1
ATOM 980 C C . LEU A 1 123 ? -9.873 -2.732 8.364 1.00 98.75 123 LEU A C 1
ATOM 982 O O . LEU A 1 123 ? -9.291 -2.784 7.281 1.00 98.75 123 LEU A O 1
ATOM 986 N N . SER A 1 124 ? -9.202 -2.711 9.520 1.00 98.75 124 SER A N 1
ATOM 987 C CA . SER A 1 124 ? -7.740 -2.821 9.609 1.00 98.75 124 SER A CA 1
ATOM 988 C C . SER A 1 124 ? -7.222 -4.087 8.916 1.00 98.75 124 SER A C 1
ATOM 990 O O . SER A 1 124 ? -6.302 -4.002 8.100 1.00 98.75 124 SER A O 1
ATOM 992 N N . ASP A 1 125 ? -7.848 -5.240 9.164 1.00 98.69 125 ASP A N 1
ATOM 993 C CA . ASP A 1 125 ? -7.470 -6.512 8.535 1.00 98.69 125 ASP A CA 1
ATOM 994 C C . ASP A 1 125 ? -7.647 -6.485 7.010 1.00 98.69 125 ASP A C 1
ATOM 996 O O . ASP A 1 125 ? -6.788 -6.974 6.270 1.00 98.69 125 ASP A O 1
ATOM 1000 N N . LEU A 1 126 ? -8.715 -5.847 6.520 1.00 98.81 126 LEU A N 1
ATOM 1001 C CA . LEU A 1 126 ? -8.928 -5.651 5.086 1.00 98.81 126 LEU A CA 1
ATOM 1002 C C . LEU A 1 126 ? -7.802 -4.816 4.456 1.00 98.81 126 LEU A C 1
ATOM 1004 O O . LEU A 1 126 ? -7.255 -5.207 3.423 1.00 98.81 126 LEU A O 1
ATOM 1008 N N . HIS A 1 127 ? -7.415 -3.703 5.082 1.00 98.81 127 HIS A N 1
ATOM 1009 C CA . HIS A 1 127 ? -6.318 -2.859 4.598 1.00 98.81 127 HIS A CA 1
ATOM 1010 C C . HIS A 1 127 ? -4.962 -3.584 4.635 1.00 98.81 127 HIS A C 1
ATOM 1012 O O . HIS A 1 127 ? -4.161 -3.445 3.708 1.00 98.81 127 HIS A O 1
ATOM 1018 N N . LEU A 1 128 ? -4.713 -4.426 5.645 1.00 98.81 128 LEU A N 1
ATOM 1019 C CA . LEU A 1 128 ? -3.527 -5.291 5.666 1.00 98.81 128 LEU A CA 1
ATOM 1020 C C . LEU A 1 128 ? -3.543 -6.306 4.518 1.00 98.81 128 LEU A C 1
ATOM 1022 O O . LEU A 1 128 ? -2.522 -6.486 3.862 1.00 98.81 128 LEU A O 1
ATOM 1026 N N . SER A 1 129 ? -4.699 -6.895 4.203 1.00 98.75 129 SER A N 1
ATOM 1027 C CA . SER A 1 129 ? -4.846 -7.787 3.047 1.00 98.75 129 SER A CA 1
ATOM 1028 C C . SER A 1 129 ? -4.585 -7.076 1.713 1.00 98.75 129 SER A C 1
ATOM 1030 O O . SER A 1 129 ? -4.002 -7.668 0.801 1.00 98.75 129 SER A O 1
ATOM 1032 N N . VAL A 1 130 ? -5.008 -5.816 1.562 1.00 98.75 130 VAL A N 1
ATOM 1033 C CA . VAL A 1 130 ? -4.690 -5.011 0.367 1.00 98.75 130 VAL A CA 1
ATOM 1034 C C . VAL A 1 130 ? -3.185 -4.776 0.278 1.00 98.75 130 VAL A C 1
ATOM 1036 O O . VAL A 1 130 ? -2.586 -5.032 -0.766 1.00 98.75 130 VAL A O 1
ATOM 1039 N N . ARG A 1 131 ? -2.560 -4.354 1.382 1.00 98.56 131 ARG A N 1
ATOM 1040 C CA . ARG A 1 131 ? -1.108 -4.174 1.469 1.00 98.56 131 ARG A CA 1
ATOM 1041 C C . ARG A 1 131 ? -0.359 -5.438 1.063 1.00 98.56 131 ARG A C 1
ATOM 1043 O O . ARG A 1 131 ? 0.585 -5.361 0.281 1.00 98.56 131 ARG A O 1
ATOM 1050 N N . ASP A 1 132 ? -0.763 -6.585 1.598 1.00 98.50 132 ASP A N 1
ATOM 1051 C CA . ASP A 1 132 ? -0.081 -7.855 1.356 1.00 98.50 132 ASP A CA 1
ATOM 1052 C C . ASP A 1 132 ? -0.194 -8.269 -0.117 1.00 98.50 132 ASP A C 1
ATOM 1054 O O . ASP A 1 132 ? 0.805 -8.669 -0.703 1.00 98.50 132 ASP A O 1
ATOM 1058 N N . ARG A 1 133 ? -1.353 -8.074 -0.760 1.00 98.69 133 ARG A N 1
ATOM 1059 C CA . ARG A 1 133 ? -1.521 -8.313 -2.207 1.00 98.69 133 ARG A CA 1
ATOM 1060 C C . ARG A 1 133 ? -0.656 -7.388 -3.068 1.00 98.69 133 ARG A C 1
ATOM 1062 O O . ARG A 1 133 ? -0.072 -7.827 -4.057 1.00 98.69 133 ARG A O 1
ATOM 1069 N N . LEU A 1 134 ? -0.512 -6.117 -2.688 1.00 98.75 134 LEU A N 1
ATOM 1070 C CA . LEU A 1 134 ? 0.380 -5.188 -3.395 1.00 98.75 134 LEU A CA 1
ATOM 1071 C C . LEU A 1 134 ? 1.845 -5.652 -3.333 1.00 98.75 134 LEU A C 1
ATOM 1073 O O . LEU A 1 134 ? 2.543 -5.639 -4.347 1.00 98.75 134 LEU A O 1
ATOM 1077 N N . VAL A 1 135 ? 2.309 -6.089 -2.160 1.00 97.25 135 VAL A N 1
ATOM 1078 C CA . VAL A 1 135 ? 3.716 -6.464 -1.935 1.00 97.25 135 VAL A CA 1
ATOM 1079 C C . VAL A 1 135 ? 4.042 -7.878 -2.420 1.00 97.25 135 VAL A C 1
ATOM 1081 O O . VAL A 1 135 ? 5.134 -8.113 -2.935 1.00 97.25 135 VAL A O 1
ATOM 1084 N N . ASN A 1 136 ? 3.127 -8.826 -2.259 1.00 97.62 136 ASN A N 1
ATOM 1085 C CA . ASN A 1 136 ? 3.401 -10.229 -2.560 1.00 97.62 136 ASN A CA 1
ATOM 1086 C C . ASN A 1 136 ? 3.039 -10.590 -3.998 1.00 97.62 136 ASN A C 1
ATOM 1088 O O . ASN A 1 136 ? 3.751 -11.385 -4.603 1.00 97.62 136 ASN A O 1
ATOM 1092 N N . ASP A 1 137 ? 1.994 -9.978 -4.562 1.00 98.12 137 ASP A N 1
ATOM 1093 C CA . ASP A 1 137 ? 1.519 -10.338 -5.897 1.00 98.12 137 ASP A CA 1
ATOM 1094 C C . ASP A 1 137 ? 2.005 -9.319 -6.926 1.00 98.12 137 ASP A C 1
ATOM 1096 O O . ASP A 1 137 ? 2.765 -9.659 -7.832 1.00 98.12 137 ASP A O 1
ATOM 1100 N N . VAL A 1 138 ? 1.615 -8.048 -6.780 1.00 98.31 138 VAL A N 1
ATOM 1101 C CA . VAL A 1 138 ? 1.888 -7.014 -7.796 1.00 98.31 138 VAL A CA 1
ATOM 1102 C C . VAL A 1 138 ? 3.387 -6.727 -7.904 1.00 98.31 138 VAL A C 1
ATOM 1104 O O . VAL A 1 138 ? 3.959 -6.786 -8.993 1.00 98.31 138 VAL A O 1
ATOM 1107 N N . MET A 1 139 ? 4.054 -6.472 -6.777 1.00 98.00 139 MET A N 1
ATOM 1108 C CA . MET A 1 139 ? 5.504 -6.250 -6.743 1.00 98.00 139 MET A CA 1
ATOM 1109 C C . MET A 1 139 ? 6.294 -7.455 -7.265 1.00 98.00 139 MET A C 1
ATOM 1111 O O . MET A 1 139 ? 7.282 -7.271 -7.977 1.00 98.00 139 MET A O 1
ATOM 1115 N N . ALA A 1 140 ? 5.873 -8.680 -6.937 1.00 97.12 140 ALA A N 1
ATOM 1116 C CA . ALA A 1 140 ? 6.531 -9.886 -7.431 1.00 97.12 140 ALA A CA 1
ATOM 1117 C C . ALA A 1 140 ? 6.368 -10.038 -8.949 1.00 97.12 140 ALA A C 1
ATOM 1119 O O . ALA A 1 140 ? 7.346 -10.324 -9.638 1.00 97.12 140 ALA A O 1
ATOM 1120 N N . GLN A 1 141 ? 5.172 -9.776 -9.484 1.00 98.38 141 GLN A N 1
ATOM 1121 C CA . GLN A 1 141 ? 4.918 -9.799 -10.926 1.00 98.38 141 GLN A CA 1
ATOM 1122 C C . GLN A 1 141 ? 5.797 -8.795 -11.677 1.00 98.38 141 GLN A C 1
ATOM 1124 O O . GLN A 1 141 ? 6.421 -9.169 -12.669 1.00 98.38 141 GLN A O 1
ATOM 1129 N N . ILE A 1 142 ? 5.914 -7.555 -11.186 1.00 98.25 142 ILE A N 1
ATOM 1130 C CA . ILE A 1 142 ? 6.764 -6.536 -11.823 1.00 98.25 142 ILE A CA 1
ATOM 1131 C C . ILE A 1 142 ? 8.235 -6.968 -11.806 1.00 98.25 142 ILE A C 1
ATOM 1133 O O . ILE A 1 142 ? 8.914 -6.869 -12.827 1.00 98.25 142 ILE A O 1
ATOM 1137 N N . LYS A 1 143 ? 8.728 -7.476 -10.668 1.00 97.06 143 LYS A N 1
ATOM 1138 C CA . LYS A 1 143 ? 10.116 -7.949 -10.532 1.00 97.06 143 LYS A CA 1
ATOM 1139 C C . LYS A 1 143 ? 10.428 -9.108 -11.471 1.00 97.06 143 LYS A C 1
ATOM 1141 O O . LYS A 1 143 ? 11.467 -9.090 -12.126 1.00 97.06 143 LYS A O 1
ATOM 1146 N N . ASN A 1 144 ? 9.537 -10.094 -11.539 1.00 97.38 144 ASN A N 1
ATOM 1147 C CA . ASN A 1 144 ? 9.709 -11.252 -12.411 1.00 97.38 144 ASN A CA 1
ATOM 1148 C C . ASN A 1 144 ? 9.691 -10.824 -13.879 1.00 97.38 144 ASN A C 1
ATOM 1150 O O . ASN A 1 144 ? 10.624 -11.130 -14.611 1.00 97.38 144 ASN A O 1
ATOM 1154 N N . TRP A 1 145 ? 8.711 -10.008 -14.278 1.00 98.25 145 TRP A N 1
ATOM 1155 C CA . TRP A 1 145 ? 8.635 -9.494 -15.643 1.00 98.25 145 TRP A CA 1
ATOM 1156 C C . TRP A 1 145 ? 9.879 -8.690 -16.038 1.00 98.25 145 TRP A C 1
ATOM 1158 O O . TRP A 1 145 ? 10.423 -8.888 -17.122 1.00 98.25 145 TRP A O 1
ATOM 1168 N N . GLN A 1 146 ? 10.370 -7.814 -15.153 1.00 97.31 146 GLN A N 1
ATOM 1169 C CA . GLN A 1 146 ? 11.579 -7.025 -15.398 1.00 97.31 146 GLN A CA 1
ATOM 1170 C C . GLN A 1 146 ? 12.801 -7.930 -15.598 1.00 97.31 146 GLN A C 1
ATOM 1172 O O . GLN A 1 146 ? 13.566 -7.722 -16.539 1.00 97.31 146 GLN A O 1
ATOM 1177 N N . LYS A 1 147 ? 12.966 -8.940 -14.736 1.00 95.69 147 LYS A N 1
ATOM 1178 C CA . LYS A 1 147 ? 14.066 -9.907 -14.808 1.00 95.69 147 LYS A CA 1
ATOM 1179 C C . LYS A 1 147 ? 14.027 -10.727 -16.100 1.00 95.69 147 LYS A C 1
ATOM 1181 O O . LYS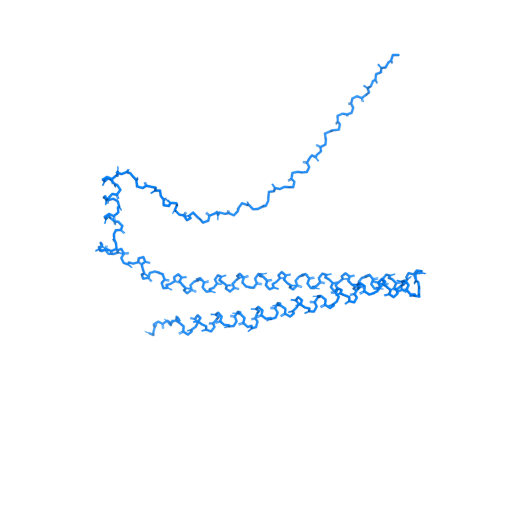 A 1 147 ? 15.070 -10.910 -16.715 1.00 95.69 147 LYS A O 1
ATOM 1186 N N . ASP A 1 148 ? 12.847 -11.195 -16.494 1.00 96.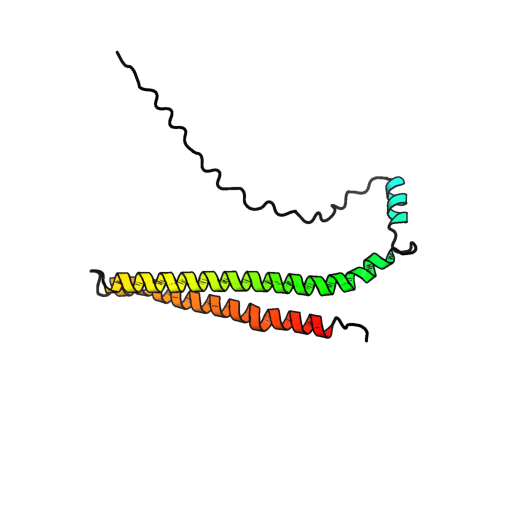69 148 ASP A N 1
ATOM 1187 C CA . ASP A 1 148 ? 12.667 -12.055 -17.669 1.00 96.69 148 ASP A CA 1
ATOM 1188 C C . ASP A 1 148 ? 12.717 -11.265 -18.989 1.00 96.69 148 ASP A C 1
ATOM 1190 O O . ASP A 1 148 ? 12.928 -11.840 -20.053 1.00 96.69 148 ASP A O 1
ATOM 1194 N N . THR A 1 149 ? 12.527 -9.943 -18.940 1.00 96.56 149 THR A N 1
ATOM 1195 C CA . THR A 1 149 ? 12.542 -9.075 -20.130 1.00 96.56 149 THR A CA 1
ATOM 1196 C C . THR A 1 149 ? 13.921 -8.462 -20.381 1.00 96.56 149 THR A C 1
ATOM 1198 O O . THR A 1 149 ? 14.369 -8.393 -21.528 1.00 96.56 149 THR A O 1
ATOM 1201 N N . TYR A 1 150 ? 14.618 -8.015 -19.332 1.00 95.00 150 TYR A N 1
ATOM 1202 C CA . TYR A 1 150 ? 15.877 -7.277 -19.451 1.00 95.00 150 TYR A CA 1
ATOM 1203 C C . TYR A 1 150 ? 17.071 -8.113 -18.991 1.00 95.00 150 TYR A C 1
ATOM 1205 O O . TYR A 1 150 ? 17.297 -8.315 -17.798 1.00 95.00 150 TYR A O 1
ATOM 1213 N N . HIS A 1 151 ? 17.896 -8.530 -19.949 1.00 92.44 151 HIS A N 1
ATOM 1214 C CA . HIS A 1 151 ? 19.091 -9.331 -19.703 1.00 92.44 151 HIS A CA 1
ATOM 1215 C C . HIS A 1 151 ? 20.342 -8.473 -19.874 1.00 92.44 151 HIS A C 1
ATOM 1217 O O . HIS A 1 151 ? 20.480 -7.762 -20.871 1.00 92.44 151 HIS A O 1
ATOM 1223 N N . LYS A 1 152 ? 21.278 -8.548 -18.921 1.00 79.69 152 LYS A N 1
ATOM 1224 C CA . LYS A 1 152 ? 22.607 -7.967 -19.138 1.00 79.69 152 LYS A CA 1
ATOM 1225 C C . LYS A 1 152 ? 23.338 -8.813 -20.189 1.00 79.69 152 LYS A C 1
ATOM 1227 O O . LYS A 1 152 ? 23.310 -10.037 -20.059 1.00 79.69 152 LYS A O 1
ATOM 1232 N N . PRO A 1 153 ? 23.966 -8.202 -21.209 1.00 67.50 153 PRO A N 1
ATOM 1233 C CA . PRO A 1 153 ? 24.814 -8.941 -22.136 1.00 67.50 153 PRO A CA 1
ATOM 1234 C C . PRO A 1 153 ? 25.953 -9.611 -21.355 1.00 67.50 153 PRO A C 1
ATOM 1236 O O . PRO A 1 153 ? 26.553 -8.956 -20.498 1.00 67.50 153 PRO A O 1
ATOM 1239 N N . ASN A 1 154 ? 26.196 -10.898 -21.621 1.00 48.1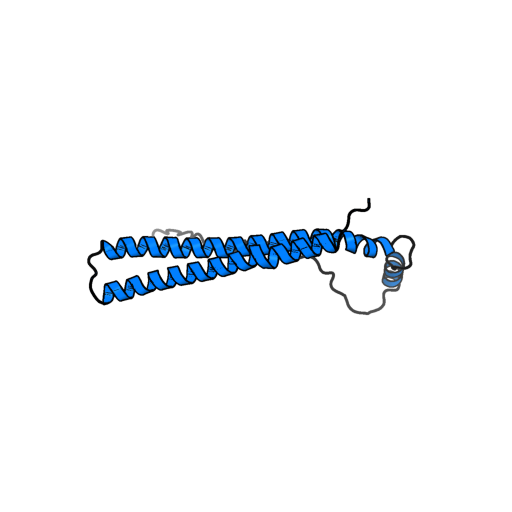6 154 ASN A N 1
ATOM 1240 C CA . ASN A 1 154 ? 27.368 -11.625 -21.119 1.00 48.16 154 ASN A CA 1
ATOM 1241 C C . ASN A 1 154 ? 28.660 -11.093 -21.743 1.00 48.16 154 ASN A C 1
ATOM 1243 O O . ASN A 1 154 ? 28.613 -10.711 -22.935 1.00 48.16 154 ASN A O 1
#

pLDDT: mean 80.09, std 25.81, range [29.94, 98.88]

Organism: Spodoptera exigua (NCBI:txid7107)

Solvent-accessible surface area (backbone atoms only — not comparable to full-atom values): 9230 Å² total; per-residue (Å²): 138,89,77,84,81,84,74,80,76,77,73,80,76,79,81,85,80,88,81,86,87,68,84,71,79,79,74,77,76,86,75,78,95,76,90,51,77,68,52,52,56,55,47,55,73,70,26,60,87,40,92,70,44,51,50,64,64,60,46,49,56,62,49,50,61,52,47,55,54,53,52,45,52,54,47,50,55,52,26,51,51,31,43,51,50,19,52,50,34,40,53,51,23,51,56,48,48,60,50,50,76,73,42,93,62,61,68,72,62,40,53,55,57,48,47,56,30,54,49,31,40,54,51,17,53,51,30,42,52,52,21,48,45,40,60,63,48,53,43,42,51,52,53,50,51,48,58,77,71,59,74,80,85,130

Nearest PDB structures (foldseek):
  3i2w-assembly1_A  TM=9.862E-01  e=1.611E-09  Drosophila melanogaster
  3hah-assembly1_A  TM=9.895E-01  e=1.663E-08  Homo sapiens
  3q84-assembly1_B  TM=9.927E-01  e=2.196E-08  Homo sapiens
  2x3w-assembly2_C-2  TM=9.650E-01  e=1.758E-08  Mus musculus
  4bne-assembly1_B  TM=9.740E-01  e=9.315E-08  Gallus gallus

Radius of gyration: 29.53 Å; Cα contacts (8 Å, |Δi|>4): 70; chains: 1; bounding box: 54×72×77 Å

Foldseek 3Di:
DDDDDDDPPPDPPPPPDPDDPDPDPCPDDPDDDDDDPVVVVVCVVCPCPPPPNVVVVVVVLVVVLVVLVVVLVVLLVVLVVLLVQLVVLLVVLVVVLVVLVPDPDDDPVSVVVNVSSVVSNVSSVVSNVVSCCSVPPVSVVSVVCSPVRDDDDD

Mean predicted aligned error: 13.99 Å